Protein AF-A0A484FT69-F1 (afdb_monomer_lite)

Radius of gyration: 32.04 Å; chains: 1; bounding box: 67×56×99 Å

Structure (mmCIF, N/CA/C/O backbone):
data_AF-A0A484FT69-F1
#
_entry.id   AF-A0A484FT69-F1
#
loop_
_atom_site.group_PDB
_atom_site.id
_atom_site.type_symbol
_atom_site.label_atom_id
_atom_site.label_alt_id
_atom_site.label_comp_id
_atom_site.label_asym_id
_atom_site.label_entity_id
_atom_site.label_seq_id
_atom_site.pdbx_PDB_ins_code
_atom_site.Cartn_x
_atom_site.Cartn_y
_atom_site.Cartn_z
_atom_site.occupancy
_atom_site.B_iso_or_equiv
_atom_site.auth_seq_id
_atom_site.auth_comp_id
_atom_site.auth_asym_id
_atom_site.auth_atom_id
_atom_site.pdbx_PDB_model_num
ATOM 1 N N . MET A 1 1 ? -12.372 17.159 -67.081 1.00 39.25 1 MET A N 1
ATOM 2 C CA . MET A 1 1 ? -13.816 17.432 -67.244 1.00 39.25 1 MET A CA 1
ATOM 3 C C . MET A 1 1 ? -14.403 17.313 -65.843 1.00 39.25 1 MET A C 1
ATOM 5 O O . MET A 1 1 ? -14.215 16.260 -65.257 1.00 39.25 1 MET A O 1
ATOM 9 N N . ARG A 1 2 ? -14.769 18.408 -65.153 1.00 40.81 2 ARG A N 1
ATOM 10 C CA . ARG A 1 2 ? -16.011 19.198 -65.351 1.00 40.81 2 ARG A CA 1
ATOM 11 C C . ARG A 1 2 ? -17.226 18.261 -65.363 1.00 40.81 2 ARG A C 1
ATOM 13 O O . ARG A 1 2 ? -17.217 17.347 -66.174 1.00 40.81 2 ARG A O 1
ATOM 20 N N . ASP A 1 3 ? -18.278 18.384 -64.566 1.00 44.19 3 ASP A N 1
ATOM 21 C CA . ASP A 1 3 ? -18.782 19.409 -63.644 1.00 44.19 3 ASP A CA 1
ATOM 22 C C . ASP A 1 3 ? -19.979 18.784 -62.874 1.00 44.19 3 ASP A C 1
ATOM 24 O O . ASP A 1 3 ? -20.370 17.654 -63.170 1.00 44.19 3 ASP A O 1
ATOM 28 N N . HIS A 1 4 ? -20.594 19.589 -61.992 1.00 47.50 4 HIS A N 1
ATOM 29 C CA . HIS A 1 4 ? -21.981 19.548 -61.468 1.00 47.50 4 HIS A CA 1
ATOM 30 C C . HIS A 1 4 ? -22.141 18.994 -60.036 1.00 47.50 4 HIS A C 1
ATOM 32 O O . HIS A 1 4 ? -21.951 17.809 -59.807 1.00 47.50 4 HIS A O 1
ATOM 38 N N . ALA A 1 5 ? -22.358 19.788 -58.974 1.00 42.28 5 ALA A N 1
ATOM 39 C CA . ALA A 1 5 ? -23.245 20.943 -58.702 1.00 42.28 5 ALA A CA 1
ATOM 40 C C . ALA A 1 5 ? -24.718 20.577 -58.421 1.00 42.28 5 ALA A C 1
ATOM 42 O O . ALA A 1 5 ? -25.331 19.850 -59.193 1.00 42.28 5 ALA A O 1
ATOM 43 N N . GLY A 1 6 ? -25.283 21.192 -57.367 1.00 38.12 6 GLY A N 1
ATOM 44 C CA . GLY A 1 6 ? -26.731 21.298 -57.094 1.00 38.12 6 GLY A CA 1
ATOM 45 C C . GLY A 1 6 ? -27.127 20.755 -55.709 1.00 38.12 6 GLY A C 1
ATOM 46 O O . GLY A 1 6 ? -27.139 19.545 -55.553 1.00 38.12 6 GLY A O 1
ATOM 47 N N . LEU A 1 7 ? -27.274 21.530 -54.622 1.00 42.41 7 LEU A N 1
ATOM 48 C CA . LEU A 1 7 ? -28.207 22.638 -54.299 1.00 42.41 7 LEU A CA 1
ATOM 49 C C . LEU A 1 7 ? -29.563 22.157 -53.722 1.00 42.41 7 LEU A C 1
ATOM 51 O O . LEU A 1 7 ? -30.137 21.204 -54.235 1.00 42.41 7 LEU A O 1
ATOM 55 N N . LEU A 1 8 ? -30.065 22.939 -52.744 1.00 47.03 8 LEU A N 1
ATOM 56 C CA . LEU A 1 8 ? -31.439 23.117 -52.202 1.00 47.03 8 LEU A CA 1
ATOM 57 C C . LEU A 1 8 ? -31.572 22.660 -50.730 1.00 47.03 8 LEU A C 1
ATOM 59 O O . LEU A 1 8 ? -31.470 21.478 -50.436 1.00 47.03 8 LEU A O 1
ATOM 63 N N . ALA A 1 9 ? -31.575 23.549 -49.725 1.00 41.91 9 ALA A N 1
ATOM 64 C CA . ALA A 1 9 ? -32.538 24.608 -49.353 1.00 41.91 9 ALA A CA 1
ATOM 65 C C . ALA A 1 9 ? -33.857 24.070 -48.759 1.00 41.91 9 ALA A C 1
ATOM 67 O O . ALA A 1 9 ? -34.575 23.322 -49.413 1.00 41.91 9 ALA A O 1
ATOM 68 N N . GLY A 1 10 ? -34.188 24.511 -47.537 1.00 38.38 10 GLY A N 1
ATOM 69 C CA . GLY A 1 10 ? -35.439 24.176 -46.847 1.00 38.38 10 GLY A CA 1
ATOM 70 C C . GLY A 1 10 ? -35.641 24.926 -45.523 1.00 38.38 10 GLY A C 1
ATOM 71 O O . GLY A 1 10 ? -35.311 24.422 -44.457 1.00 38.38 10 GLY A O 1
ATOM 72 N N . THR A 1 11 ? -36.181 26.140 -45.628 1.00 39.91 11 THR A N 1
ATOM 73 C CA . THR A 1 11 ? -36.873 26.977 -44.619 1.00 39.91 11 THR A CA 1
ATOM 74 C C . THR A 1 11 ? -38.045 26.175 -43.990 1.00 39.91 11 THR A C 1
ATOM 76 O O . THR A 1 11 ? -38.580 25.289 -44.650 1.00 39.91 11 THR A O 1
ATOM 79 N N . THR A 1 12 ? -38.557 26.376 -42.763 1.00 41.12 12 THR A N 1
ATOM 80 C CA . THR A 1 12 ? -39.518 27.430 -42.342 1.00 41.12 12 THR A CA 1
ATOM 81 C C . THR A 1 12 ? -40.032 27.162 -40.901 1.00 41.12 12 THR A C 1
ATOM 83 O O . THR A 1 12 ? -39.843 26.082 -40.352 1.00 41.12 12 THR A O 1
ATOM 86 N N . ALA A 1 13 ? -40.681 28.180 -40.327 1.00 41.72 13 ALA A N 1
ATOM 87 C CA . ALA A 1 13 ? -41.105 28.436 -38.948 1.00 41.72 13 ALA A CA 1
ATOM 88 C C . ALA A 1 13 ? -42.397 27.753 -38.424 1.00 41.72 13 ALA A C 1
ATOM 90 O O . ALA A 1 13 ? -43.241 27.334 -39.208 1.00 41.72 13 ALA A O 1
ATOM 91 N N . ALA A 1 14 ? -42.585 27.803 -37.092 1.00 44.44 14 ALA A N 1
ATOM 92 C CA . ALA A 1 14 ? -43.858 27.919 -36.336 1.00 44.44 14 ALA A CA 1
ATOM 93 C C . ALA A 1 14 ? -43.493 28.304 -34.871 1.00 44.44 14 ALA A C 1
ATOM 95 O O . ALA A 1 14 ? -42.652 27.629 -34.290 1.00 44.44 14 ALA A O 1
ATOM 96 N N . GLN A 1 15 ? -43.811 29.454 -34.249 1.00 42.78 15 GLN A N 1
ATOM 97 C CA . GLN A 1 15 ? -45.067 30.147 -33.869 1.00 42.78 15 GLN A CA 1
ATOM 98 C C . GLN A 1 15 ? -46.021 29.406 -32.904 1.00 42.78 15 GLN A C 1
ATOM 100 O O . GLN A 1 15 ? -46.672 28.457 -33.323 1.00 42.78 15 GLN A O 1
ATOM 105 N N . ALA A 1 16 ? -46.137 29.932 -31.664 1.00 42.41 16 ALA A N 1
ATOM 106 C CA . ALA A 1 16 ? -47.334 30.145 -30.795 1.00 42.41 16 ALA A CA 1
ATOM 107 C C . ALA A 1 16 ? -46.851 30.328 -29.323 1.00 42.41 16 ALA A C 1
ATOM 109 O O . ALA A 1 16 ? -46.126 29.471 -28.833 1.00 42.41 16 ALA A O 1
ATOM 110 N N . LEU A 1 17 ? -46.944 31.484 -28.636 1.00 43.53 17 LEU A N 1
ATOM 111 C CA . LEU A 1 17 ? -48.098 32.181 -28.015 1.00 43.53 17 LEU A CA 1
ATOM 112 C C . LEU A 1 17 ? -48.931 31.309 -27.050 1.00 43.53 17 LEU A C 1
ATOM 114 O O . LEU A 1 17 ? -49.587 30.390 -27.520 1.00 43.53 17 LEU A O 1
ATOM 118 N N . ASP A 1 18 ? -48.959 31.620 -25.742 1.00 43.12 18 ASP A N 1
ATOM 119 C CA . ASP A 1 18 ? -50.117 32.255 -25.070 1.00 43.12 18 ASP A CA 1
ATOM 120 C C . ASP A 1 18 ? -49.881 32.526 -23.555 1.00 43.12 18 ASP A C 1
ATOM 122 O O . ASP A 1 18 ? -48.921 32.075 -22.936 1.00 43.12 18 ASP A O 1
ATOM 126 N N . HIS A 1 19 ? -50.764 33.365 -23.030 1.00 38.81 19 HIS A N 1
ATOM 127 C CA . HIS A 1 19 ? -50.798 34.234 -21.865 1.00 38.81 19 HIS A CA 1
ATOM 128 C C . HIS A 1 19 ? -51.077 33.627 -20.462 1.00 38.81 19 HIS A C 1
ATOM 130 O O . HIS A 1 19 ? -51.893 32.734 -20.290 1.00 38.81 19 HIS A O 1
ATOM 136 N N . ALA A 1 20 ? -50.547 34.348 -19.458 1.00 37.75 20 ALA A N 1
ATOM 137 C CA . ALA A 1 20 ? -51.230 34.911 -18.271 1.00 37.75 20 ALA A CA 1
ATOM 138 C C . ALA A 1 20 ? -51.703 34.065 -17.058 1.00 37.75 20 ALA A C 1
ATOM 140 O O . ALA A 1 20 ? -51.964 32.873 -17.109 1.00 37.75 20 ALA A O 1
ATOM 141 N N . ALA A 1 21 ? -51.904 34.851 -15.982 1.00 44.66 21 ALA A N 1
ATOM 142 C CA . ALA A 1 21 ? -52.497 34.606 -14.658 1.00 44.66 21 ALA A CA 1
ATOM 143 C C . ALA A 1 21 ? -51.492 34.127 -13.587 1.00 44.66 21 ALA A C 1
ATOM 145 O O . ALA A 1 21 ? -50.928 33.052 -13.678 1.00 44.66 21 ALA A O 1
ATOM 146 N N . GLY A 1 22 ? -51.142 34.886 -12.544 1.00 34.22 22 GLY A N 1
ATOM 147 C CA . GLY A 1 22 ? -51.940 35.835 -11.773 1.00 34.22 22 GLY A CA 1
ATOM 148 C C . GLY A 1 22 ? -52.463 35.130 -10.524 1.00 34.22 22 GLY A C 1
ATOM 149 O O . GLY A 1 22 ? -53.303 34.255 -10.651 1.00 34.22 22 GLY A O 1
ATOM 150 N N . MET A 1 23 ? -51.967 35.503 -9.340 1.00 45.09 23 MET A N 1
ATOM 151 C CA . MET A 1 23 ? -52.759 35.755 -8.124 1.00 45.09 23 MET A CA 1
ATOM 152 C C . MET A 1 23 ? -51.835 36.009 -6.929 1.00 45.09 23 MET A C 1
ATOM 154 O O . MET A 1 23 ? -50.924 35.251 -6.609 1.00 45.09 23 MET A O 1
ATOM 158 N N . ARG A 1 24 ? -52.104 37.145 -6.291 1.00 40.31 24 ARG A N 1
ATOM 159 C CA . ARG A 1 24 ? -51.513 37.629 -5.050 1.00 40.31 24 ARG A CA 1
ATOM 160 C C . ARG A 1 24 ? -52.155 36.877 -3.886 1.00 40.31 24 ARG A C 1
ATOM 162 O O . ARG A 1 24 ? -53.375 36.772 -3.842 1.00 40.31 24 ARG A O 1
ATOM 169 N N . GLY A 1 25 ? -51.350 36.457 -2.918 1.00 39.12 25 GLY A N 1
ATOM 170 C CA . GLY A 1 25 ? -51.813 35.992 -1.612 1.00 39.12 25 GLY A CA 1
ATOM 171 C C . GLY A 1 25 ? -51.097 36.752 -0.502 1.00 39.12 25 GLY A C 1
ATOM 172 O O . GLY A 1 25 ? -50.002 36.376 -0.100 1.00 39.12 25 GLY A O 1
ATOM 173 N N . LEU A 1 26 ? -51.703 37.852 -0.047 1.00 39.12 26 LEU A N 1
ATOM 174 C CA . LEU A 1 26 ? -51.424 38.462 1.254 1.00 39.12 26 LEU A CA 1
ATOM 175 C C . LEU A 1 26 ? -51.920 37.532 2.367 1.00 39.12 26 LEU A C 1
ATOM 177 O O . LEU A 1 26 ? -53.026 37.016 2.237 1.00 39.12 26 LEU A O 1
ATOM 181 N N . ALA A 1 27 ? -51.164 37.463 3.470 1.00 39.97 27 ALA A N 1
ATOM 182 C CA . ALA A 1 27 ? -51.576 37.245 4.872 1.00 39.97 27 ALA A CA 1
ATOM 183 C C . ALA A 1 27 ? -50.558 36.322 5.565 1.00 39.97 27 ALA A C 1
ATOM 185 O O . ALA A 1 27 ? -50.068 35.388 4.959 1.00 39.97 27 ALA A O 1
ATOM 186 N N . VAL A 1 28 ? -50.184 36.450 6.831 1.00 48.81 28 VAL A N 1
ATOM 187 C CA . VAL A 1 28 ? -50.470 37.412 7.888 1.00 48.81 28 VAL A CA 1
ATOM 188 C C . VAL A 1 28 ? -49.304 37.267 8.869 1.00 48.81 28 VAL A C 1
ATOM 190 O O . VAL A 1 28 ? -48.799 36.181 9.140 1.00 48.81 28 VAL A O 1
ATOM 193 N N . ARG A 1 29 ? -48.884 38.404 9.404 1.00 41.56 29 ARG A N 1
ATOM 194 C CA . ARG A 1 29 ? -47.912 38.560 10.480 1.00 41.56 29 ARG A CA 1
ATOM 195 C C . ARG A 1 29 ? -48.479 37.961 11.776 1.00 41.56 29 ARG A C 1
ATOM 197 O O . ARG A 1 29 ? -49.472 38.479 12.277 1.00 41.56 29 ARG A O 1
ATOM 204 N N . GLN A 1 30 ? -47.815 36.975 12.377 1.00 48.44 30 GLN A N 1
ATOM 205 C CA . GLN A 1 30 ? -47.960 36.709 13.812 1.00 48.44 30 GLN A CA 1
ATOM 206 C C . GLN A 1 30 ? -46.611 36.856 14.514 1.00 48.44 30 GLN A C 1
ATOM 208 O O . GLN A 1 30 ? -45.669 36.104 14.293 1.00 48.44 30 GLN A O 1
ATOM 213 N N . LYS A 1 31 ? -46.539 37.892 15.354 1.00 46.47 31 LYS A N 1
ATOM 214 C CA . LYS A 1 31 ? -45.548 38.037 16.416 1.00 46.47 31 LYS A CA 1
ATOM 215 C C . LYS A 1 31 ? -45.940 37.091 17.546 1.00 46.47 31 LYS A C 1
ATOM 217 O O . LYS A 1 31 ? -47.060 37.222 18.034 1.00 46.47 31 LYS A O 1
ATOM 222 N N . GLN A 1 32 ? -45.014 36.275 18.036 1.00 44.62 32 GLN A N 1
ATOM 223 C CA . GLN A 1 32 ? -45.038 35.812 19.423 1.00 44.62 32 GLN A CA 1
ATOM 224 C C . GLN A 1 32 ? -43.633 35.909 20.034 1.00 44.62 32 GLN A C 1
ATOM 226 O O . GLN A 1 32 ? -42.618 35.777 19.356 1.00 44.62 32 GLN A O 1
ATOM 231 N N . HIS A 1 33 ? -43.642 36.311 21.299 1.00 39.38 33 HIS A N 1
ATOM 232 C CA . HIS A 1 33 ? -42.573 36.833 22.149 1.00 39.38 33 HIS A CA 1
ATOM 233 C C . HIS A 1 33 ? -41.806 35.676 22.843 1.00 39.38 33 HIS A C 1
ATOM 235 O O . HIS A 1 33 ? -42.332 34.564 22.872 1.00 39.38 33 HIS A O 1
ATOM 241 N N . PRO A 1 34 ? -40.590 35.879 23.394 1.00 47.47 34 PRO A N 1
ATOM 242 C CA . PRO A 1 34 ? -39.749 34.796 23.890 1.00 47.47 34 PRO A CA 1
ATOM 243 C C . PRO A 1 34 ? -40.187 34.349 25.289 1.00 47.47 34 PRO A C 1
ATOM 245 O O . PRO A 1 34 ? -40.387 35.173 26.180 1.00 47.47 34 PRO A O 1
ATOM 248 N N . THR A 1 35 ? -40.284 33.037 25.509 1.00 45.53 35 THR A N 1
ATOM 249 C CA . THR A 1 35 ? -40.528 32.461 26.837 1.00 45.53 35 THR A CA 1
ATOM 250 C C . THR A 1 35 ? -39.385 31.545 27.255 1.00 45.53 35 THR A C 1
ATOM 252 O O . THR A 1 35 ? -39.089 30.538 26.622 1.00 45.53 35 THR A O 1
ATOM 255 N N . SER A 1 36 ? -38.762 31.972 28.350 1.00 36.78 36 SER A N 1
ATOM 256 C CA . SER A 1 36 ? -37.823 31.312 29.252 1.00 36.78 36 SER A CA 1
ATOM 257 C C . SER A 1 36 ? -37.827 29.775 29.300 1.00 36.78 36 SER A C 1
ATOM 259 O O . SER A 1 36 ? -38.862 29.150 29.500 1.00 36.78 36 SER A O 1
ATOM 261 N N . ARG A 1 37 ? -36.597 29.237 29.275 1.00 48.44 37 ARG A N 1
ATOM 262 C CA . ARG A 1 37 ? -36.050 28.078 30.012 1.00 48.44 37 ARG A CA 1
ATOM 263 C C . ARG A 1 37 ? -37.051 27.084 30.614 1.00 48.44 37 ARG A C 1
ATOM 265 O O . ARG A 1 37 ? -37.699 27.399 31.611 1.00 48.44 37 ARG A O 1
ATOM 272 N N . LYS A 1 38 ? -36.932 25.827 30.180 1.00 38.22 38 LYS A N 1
ATOM 273 C CA . LYS A 1 38 ? -36.836 24.675 31.087 1.00 38.22 38 LYS A CA 1
ATOM 274 C C . LYS A 1 38 ? -35.730 23.739 30.595 1.00 38.22 38 LYS A C 1
ATOM 276 O O . LYS A 1 38 ? -35.712 23.374 29.424 1.00 38.22 38 LYS A O 1
ATOM 281 N N . CYS A 1 39 ? -34.785 23.456 31.489 1.00 38.41 39 CYS A N 1
ATOM 282 C CA . CYS A 1 39 ? -33.866 22.330 31.385 1.00 38.41 39 CYS A CA 1
ATOM 283 C C . CYS A 1 39 ? -34.626 21.012 31.590 1.00 38.41 39 CYS A C 1
ATOM 285 O O . CYS A 1 39 ? -35.719 21.020 32.154 1.00 38.41 39 CYS A O 1
ATOM 287 N N . ASP A 1 40 ? -33.942 19.938 31.188 1.00 37.75 40 ASP A N 1
ATOM 288 C CA . ASP A 1 40 ? -34.136 18.507 31.468 1.00 37.75 40 ASP A CA 1
ATOM 289 C C . ASP A 1 40 ? -34.754 17.661 30.342 1.00 37.75 40 ASP A C 1
ATOM 291 O O . ASP A 1 40 ? -35.737 18.078 29.729 1.00 37.75 40 ASP A O 1
ATOM 295 N N . PRO A 1 41 ? -34.282 16.412 30.136 1.00 46.16 41 PRO A N 1
ATOM 296 C CA . PRO A 1 41 ? -32.955 15.840 30.402 1.00 46.16 41 PRO A CA 1
ATOM 297 C C . PRO A 1 41 ? -32.283 15.325 29.113 1.00 46.16 41 PRO A C 1
ATOM 299 O O . PRO A 1 41 ? -32.934 14.994 28.126 1.00 46.16 41 PRO A O 1
ATOM 302 N N . GLN A 1 42 ? -30.950 15.289 29.120 1.00 43.25 42 GLN A N 1
ATOM 303 C CA . GLN A 1 42 ? -30.134 14.900 27.972 1.00 43.25 42 GLN A CA 1
ATOM 304 C C . GLN A 1 42 ? -30.400 13.457 27.531 1.00 43.25 42 GLN A C 1
ATOM 306 O O . GLN A 1 42 ? -30.102 12.515 28.262 1.00 43.25 42 GLN A O 1
ATOM 311 N N . GLU A 1 43 ? -30.860 13.290 26.294 1.00 41.03 43 GLU A N 1
ATOM 312 C CA . GLU A 1 43 ? -30.668 12.043 25.567 1.00 41.03 43 GLU A CA 1
ATOM 313 C C . GLU A 1 43 ? -29.209 12.009 25.090 1.00 41.03 43 GLU A C 1
ATOM 315 O O . GLU A 1 43 ? -28.756 12.870 24.331 1.00 41.03 43 GLU A O 1
ATOM 320 N N . HIS A 1 44 ? -28.438 11.055 25.605 1.00 46.69 44 HIS A N 1
ATOM 321 C CA . HIS A 1 44 ? -27.061 10.796 25.200 1.00 46.69 44 HIS A CA 1
ATOM 322 C C . HIS A 1 44 ? -27.024 10.147 23.812 1.00 46.69 44 HIS A C 1
ATOM 324 O O . HIS A 1 44 ? -26.671 8.982 23.659 1.00 46.69 44 HIS A O 1
ATOM 330 N N . ALA A 1 45 ? -27.340 10.923 22.778 1.00 43.25 45 ALA A N 1
ATOM 331 C CA . ALA A 1 45 ? -26.814 10.653 21.455 1.00 43.25 45 ALA A CA 1
ATOM 332 C C . ALA A 1 45 ? -25.366 11.144 21.461 1.00 43.25 45 ALA A C 1
ATOM 334 O O . ALA A 1 45 ? -25.089 12.340 21.359 1.00 43.25 45 ALA A O 1
ATOM 335 N N . ILE A 1 46 ? -24.437 10.213 21.653 1.00 46.00 46 ILE A N 1
ATOM 336 C CA . ILE A 1 46 ? -23.011 10.439 21.451 1.00 46.00 46 ILE A CA 1
ATOM 337 C C . ILE A 1 46 ? -22.863 10.755 19.960 1.00 46.00 46 ILE A C 1
ATOM 339 O O . ILE A 1 46 ? -22.738 9.864 19.123 1.00 46.00 46 ILE A O 1
ATOM 343 N N . SER A 1 47 ? -22.986 12.035 19.607 1.00 46.09 47 SER A N 1
ATOM 344 C CA . SER A 1 47 ? -22.610 12.549 18.300 1.00 46.09 47 SER A CA 1
ATOM 345 C C . SER A 1 47 ? -21.108 12.356 18.208 1.00 46.09 47 SER A C 1
ATOM 347 O O . SER A 1 47 ? -20.342 13.229 18.615 1.00 46.09 47 SER A O 1
ATOM 349 N N . LEU A 1 48 ? -20.690 11.186 17.721 1.00 44.94 48 LEU A N 1
ATOM 350 C CA . LEU A 1 48 ? -19.322 10.973 17.284 1.00 44.94 48 LEU A CA 1
ATOM 351 C C . LEU A 1 48 ? -18.965 12.167 16.393 1.00 44.94 48 LEU A C 1
ATOM 353 O O . LEU A 1 48 ? -19.764 12.514 15.512 1.00 44.94 48 LEU A O 1
ATOM 357 N N . PRO A 1 49 ? -17.838 12.852 16.642 1.00 43.06 49 PRO A N 1
ATOM 358 C CA . PRO A 1 49 ? -17.423 13.915 15.755 1.00 43.06 49 PRO A CA 1
ATOM 359 C C . PRO A 1 49 ? -17.334 13.294 14.366 1.00 43.06 49 PRO A C 1
ATOM 361 O O . PRO A 1 49 ? -16.649 12.292 14.162 1.00 43.06 49 PRO A O 1
ATOM 364 N N . ARG A 1 50 ? -18.091 13.851 13.418 1.00 45.44 50 ARG A N 1
ATOM 365 C CA . ARG A 1 50 ? -17.882 13.571 12.005 1.00 45.44 50 ARG A CA 1
ATOM 366 C C . ARG A 1 50 ? -16.455 14.031 11.751 1.00 45.44 50 ARG A C 1
ATOM 368 O O . ARG A 1 50 ? -16.207 15.232 11.714 1.00 45.44 50 ARG A O 1
ATOM 375 N N . PHE A 1 51 ? -15.523 13.085 11.737 1.00 43.03 51 PHE A N 1
ATOM 376 C CA . PHE A 1 51 ? -14.117 13.355 11.507 1.00 43.03 51 PHE A CA 1
ATOM 377 C C . PHE A 1 51 ? -14.047 13.917 10.089 1.00 43.03 51 PHE A C 1
ATOM 379 O O . PHE A 1 51 ? -14.183 13.189 9.107 1.00 43.03 51 PHE A O 1
ATOM 386 N N . CYS A 1 52 ? -13.997 15.242 9.968 1.00 45.22 52 CYS A N 1
ATOM 387 C CA . CYS A 1 52 ? -13.665 15.871 8.708 1.00 45.22 52 CYS A CA 1
ATOM 388 C C . CYS A 1 52 ? -12.217 15.468 8.443 1.00 45.22 52 CYS A C 1
ATOM 390 O O . CYS A 1 52 ? -11.319 15.962 9.114 1.00 45.22 52 CYS A O 1
ATOM 392 N N . SER A 1 53 ? -11.992 14.567 7.486 1.00 52.12 53 SER A N 1
ATOM 393 C CA . SER A 1 53 ? -10.668 14.107 7.033 1.00 52.12 53 SER A CA 1
ATOM 394 C C . SER A 1 53 ? -9.768 15.220 6.457 1.00 52.12 53 SER A C 1
ATOM 396 O O . SER A 1 53 ? -8.839 14.931 5.714 1.00 52.12 53 SER A O 1
ATOM 398 N N . GLN A 1 54 ? -10.052 16.495 6.736 1.00 49.25 54 GLN A N 1
ATOM 399 C CA . GLN A 1 54 ? -9.435 17.662 6.105 1.00 49.25 54 GLN A CA 1
ATOM 400 C C . GLN A 1 54 ? -8.131 18.113 6.776 1.00 49.25 54 GLN A C 1
ATOM 402 O O . GLN A 1 54 ? -7.419 18.921 6.192 1.00 49.25 54 GLN A O 1
ATOM 407 N N . ASP A 1 55 ? -7.788 17.574 7.948 1.00 48.44 55 ASP A N 1
ATOM 408 C CA . ASP A 1 55 ? -6.568 17.941 8.685 1.00 48.44 55 ASP A CA 1
ATOM 409 C C . ASP A 1 55 ? -5.401 16.960 8.474 1.00 48.44 55 ASP A C 1
ATOM 411 O O . ASP A 1 55 ? -4.391 17.020 9.176 1.00 48.44 55 ASP A O 1
ATOM 415 N N . SER A 1 56 ? -5.508 16.039 7.510 1.00 53.94 56 SER A N 1
ATOM 416 C CA . SER A 1 56 ? -4.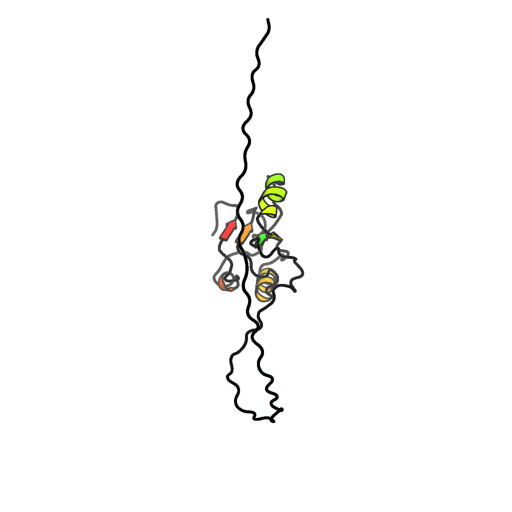342 15.249 7.107 1.00 53.94 56 SER A CA 1
ATOM 417 C C . SER A 1 56 ? -3.384 16.126 6.288 1.00 53.94 56 SER A C 1
ATOM 419 O O . SER A 1 56 ? -3.828 16.792 5.352 1.00 53.94 56 SER A O 1
ATOM 421 N N . PRO A 1 57 ? -2.065 16.117 6.574 1.00 53.97 57 PRO A N 1
ATOM 422 C CA . PRO A 1 57 ? -1.070 16.894 5.820 1.00 53.97 57 PRO A CA 1
ATOM 423 C C . PRO A 1 57 ? -0.949 16.451 4.353 1.00 53.97 57 PRO A C 1
ATOM 425 O O . PRO A 1 57 ? -0.318 17.120 3.536 1.00 53.97 57 PRO A O 1
ATOM 428 N N . PHE A 1 58 ? -1.576 15.331 4.014 1.00 50.66 58 PHE A N 1
ATOM 429 C CA . PHE A 1 58 ? -1.707 14.816 2.670 1.00 50.66 58 PHE A CA 1
ATOM 430 C C . PHE A 1 58 ? -3.048 15.277 2.084 1.00 50.66 58 PHE A C 1
ATOM 432 O O . PHE A 1 58 ? -4.121 14.902 2.560 1.00 50.66 58 PHE A O 1
ATOM 439 N N . HIS A 1 59 ? -2.987 16.110 1.044 1.00 53.84 59 HIS A N 1
ATOM 440 C CA . HIS A 1 59 ? -4.160 16.527 0.277 1.00 53.84 59 HIS A CA 1
ATOM 441 C C . HIS A 1 59 ? -4.641 15.336 -0.565 1.00 53.84 59 HIS A C 1
ATOM 443 O O . HIS A 1 59 ? -4.219 15.140 -1.703 1.00 53.84 59 HIS A O 1
ATOM 449 N N . PHE A 1 60 ? -5.474 14.487 0.031 1.00 61.94 60 PHE A N 1
ATOM 450 C CA . PHE A 1 60 ? -6.045 13.336 -0.650 1.00 61.94 60 PHE A CA 1
ATOM 451 C C . PHE A 1 60 ? -7.238 13.785 -1.487 1.00 61.94 60 PHE A C 1
ATOM 453 O O . PHE A 1 60 ? -8.230 14.295 -0.963 1.00 61.94 60 PHE A O 1
ATOM 460 N N . ASP A 1 61 ? -7.149 13.593 -2.800 1.00 68.94 61 ASP A N 1
ATOM 461 C CA . ASP A 1 61 ? -8.305 13.726 -3.676 1.00 68.94 61 ASP A CA 1
ATOM 462 C C . ASP A 1 61 ? -9.323 12.663 -3.243 1.00 68.94 61 ASP A C 1
ATOM 464 O O . ASP A 1 61 ? -9.096 11.468 -3.429 1.00 68.94 61 ASP A O 1
ATOM 468 N N . ALA A 1 62 ? -10.407 13.081 -2.582 1.00 65.06 62 ALA A N 1
ATOM 469 C CA . ALA A 1 62 ? -11.345 12.175 -1.911 1.00 65.06 62 ALA A CA 1
ATOM 470 C C . ALA A 1 62 ? -12.012 11.158 -2.861 1.00 65.06 62 ALA A C 1
ATOM 472 O O . ALA A 1 62 ? -12.662 10.219 -2.403 1.00 65.06 62 ALA A O 1
ATOM 473 N N . ALA A 1 63 ? -11.867 11.340 -4.178 1.00 81.81 63 ALA A N 1
ATOM 474 C CA . ALA A 1 63 ? -12.344 10.411 -5.192 1.00 81.81 63 ALA A CA 1
ATOM 475 C C . ALA A 1 63 ? -11.374 9.248 -5.467 1.00 81.81 63 ALA A C 1
ATOM 477 O O . ALA A 1 63 ? -11.814 8.201 -5.947 1.00 81.81 63 ALA A O 1
ATOM 478 N N . LYS A 1 64 ? -10.071 9.410 -5.197 1.00 90.19 64 LYS A N 1
ATOM 479 C CA . LYS A 1 64 ? -9.050 8.416 -5.550 1.00 90.19 64 LYS A CA 1
ATOM 480 C C . LYS A 1 64 ? -8.741 7.503 -4.362 1.00 90.19 64 LYS A C 1
ATOM 482 O O . LYS A 1 64 ? -8.381 7.999 -3.295 1.00 90.19 64 LYS A O 1
ATOM 487 N N . PRO A 1 65 ? -8.817 6.173 -4.530 1.00 92.06 65 PRO A N 1
ATOM 488 C CA . PRO A 1 65 ? -8.399 5.253 -3.484 1.00 92.06 65 PRO A CA 1
ATOM 489 C C . PRO A 1 65 ? -6.905 5.408 -3.184 1.00 92.06 65 PRO A C 1
ATOM 491 O O . PRO A 1 65 ? -6.084 5.602 -4.086 1.00 92.06 65 PRO A O 1
ATOM 494 N N . ILE A 1 66 ? -6.569 5.311 -1.899 1.00 93.06 66 ILE A N 1
ATOM 495 C CA . ILE A 1 66 ? -5.196 5.424 -1.408 1.00 93.06 66 ILE A CA 1
ATOM 496 C C . ILE A 1 66 ? -4.536 4.044 -1.434 1.00 93.06 66 ILE A C 1
ATOM 498 O O . ILE A 1 66 ? -5.137 3.043 -1.022 1.00 93.06 66 ILE A O 1
ATOM 502 N N . VAL A 1 67 ? -3.299 4.003 -1.923 1.00 94.19 67 VAL A N 1
ATOM 503 C CA . VAL A 1 67 ?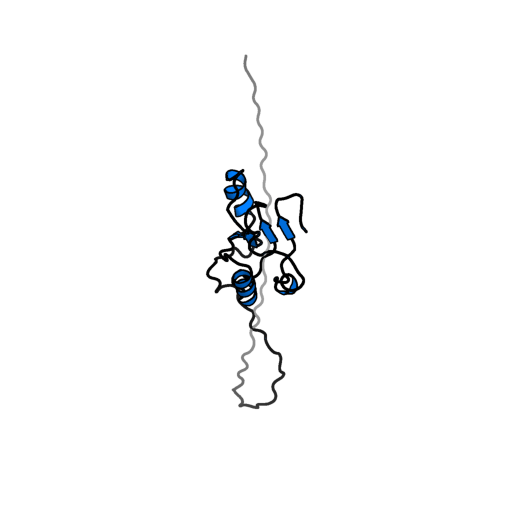 -2.451 2.814 -1.984 1.00 94.19 67 VAL A CA 1
ATOM 504 C C . VAL A 1 67 ? -1.190 3.070 -1.167 1.00 94.19 67 VAL A C 1
ATOM 506 O O . VAL A 1 67 ? -0.439 3.999 -1.458 1.00 94.19 67 VAL A O 1
ATOM 509 N N . LEU A 1 68 ? -0.950 2.233 -0.161 1.00 93.75 68 LEU A N 1
ATOM 510 C CA . LEU A 1 68 ? 0.274 2.264 0.632 1.00 93.75 68 LEU A CA 1
ATOM 511 C C . LEU A 1 68 ? 1.382 1.506 -0.107 1.00 93.75 68 LEU A C 1
ATOM 513 O O . LEU A 1 68 ? 1.242 0.316 -0.385 1.00 93.75 68 LEU A O 1
ATOM 517 N N . HIS A 1 69 ? 2.476 2.186 -0.416 1.00 93.12 69 HIS A N 1
ATOM 518 C CA . HIS A 1 69 ? 3.641 1.636 -1.093 1.00 93.12 69 HIS A CA 1
ATOM 519 C C . HIS A 1 69 ? 4.689 1.179 -0.072 1.00 93.12 69 HIS A C 1
ATOM 521 O O . HIS A 1 69 ? 5.161 1.978 0.737 1.00 93.12 69 HIS A O 1
ATOM 527 N N . LEU A 1 70 ? 5.065 -0.099 -0.112 1.00 90.50 70 LEU A N 1
ATOM 528 C CA . LEU A 1 70 ? 6.026 -0.701 0.812 1.00 90.50 70 LEU A CA 1
ATOM 529 C C . LEU A 1 70 ? 7.359 -1.000 0.136 1.00 90.50 70 LEU A C 1
ATOM 531 O O . LEU A 1 70 ? 7.407 -1.708 -0.870 1.00 90.50 70 LEU A O 1
ATOM 535 N N . GLY A 1 71 ? 8.437 -0.559 0.780 1.00 88.50 71 GLY A N 1
ATOM 536 C CA . GLY A 1 71 ? 9.799 -0.774 0.310 1.00 88.50 71 GLY A CA 1
ATOM 537 C C . GLY A 1 71 ? 10.241 0.270 -0.708 1.00 88.50 71 GLY A C 1
ATOM 538 O O . GLY A 1 71 ? 9.715 1.380 -0.758 1.00 88.50 71 GLY A O 1
ATOM 539 N N . GLU A 1 72 ? 11.243 -0.103 -1.498 1.00 87.62 72 GLU A N 1
ATOM 540 C CA . GLU A 1 72 ? 11.854 0.772 -2.500 1.00 87.62 72 GLU A CA 1
ATOM 541 C C . GLU A 1 72 ? 10.948 0.995 -3.711 1.00 87.62 72 GLU A C 1
ATOM 543 O O . GLU A 1 72 ? 10.145 0.127 -4.064 1.00 87.62 72 GLU A O 1
ATOM 548 N N . ASP A 1 73 ? 11.138 2.135 -4.379 1.00 87.06 73 ASP A N 1
ATOM 549 C CA . ASP A 1 73 ? 10.419 2.502 -5.597 1.00 87.06 73 ASP A CA 1
ATOM 550 C C . ASP A 1 73 ? 10.510 1.427 -6.693 1.00 87.06 73 ASP A C 1
ATOM 552 O O . ASP A 1 73 ? 11.448 0.623 -6.792 1.00 87.06 73 ASP A O 1
ATOM 556 N N . ILE A 1 74 ? 9.513 1.428 -7.576 1.00 89.06 74 ILE A N 1
ATOM 557 C CA . ILE A 1 74 ? 9.487 0.562 -8.755 1.00 89.06 74 ILE A CA 1
ATOM 558 C C . ILE A 1 74 ? 10.775 0.700 -9.583 1.00 89.06 74 ILE A C 1
ATOM 560 O O . ILE A 1 74 ? 11.269 1.793 -9.823 1.00 89.06 74 ILE A O 1
ATOM 564 N N . LYS A 1 75 ? 11.321 -0.424 -10.058 1.00 85.62 75 LYS A N 1
ATOM 565 C CA . LYS A 1 75 ? 12.564 -0.443 -10.859 1.00 85.62 75 LYS A CA 1
ATOM 566 C C . LYS A 1 75 ? 12.322 -0.332 -12.368 1.00 85.62 75 LYS A C 1
ATOM 568 O O . LYS A 1 75 ? 13.249 -0.082 -13.133 1.00 85.62 75 LYS A O 1
ATOM 573 N N . TYR A 1 76 ? 11.098 -0.618 -12.802 1.00 86.88 76 TYR A N 1
ATOM 574 C CA . TYR A 1 76 ? 10.726 -0.734 -14.208 1.00 86.88 76 TYR A CA 1
ATOM 575 C C . TYR A 1 76 ? 9.358 -0.097 -14.444 1.00 86.88 76 TYR A C 1
ATOM 577 O O . TYR A 1 76 ? 8.545 -0.008 -13.527 1.00 86.88 76 TYR A O 1
ATOM 585 N N . ASN A 1 77 ? 9.090 0.280 -15.696 1.00 87.94 77 ASN A N 1
ATOM 586 C CA . ASN A 1 77 ? 7.824 0.868 -16.147 1.00 87.94 77 ASN A CA 1
ATOM 587 C C . ASN A 1 77 ? 7.442 2.166 -15.409 1.00 87.94 77 ASN A C 1
ATOM 589 O O . ASN A 1 77 ? 6.268 2.384 -15.103 1.00 87.94 77 ASN A O 1
ATOM 593 N N . HIS A 1 78 ? 8.428 3.035 -15.171 1.00 91.00 78 HIS A N 1
ATOM 594 C CA . HIS A 1 78 ? 8.235 4.346 -14.543 1.00 91.00 78 HIS A CA 1
ATOM 595 C C . HIS A 1 78 ? 7.142 5.165 -15.228 1.00 91.00 78 HIS A C 1
ATOM 597 O O . HIS A 1 78 ? 6.235 5.632 -14.551 1.00 91.00 78 HIS A O 1
ATOM 603 N N . ASP A 1 79 ? 7.130 5.195 -16.564 1.00 92.75 79 ASP A N 1
ATOM 604 C CA . ASP A 1 79 ? 6.107 5.906 -17.335 1.00 92.75 79 ASP A CA 1
ATOM 605 C C . ASP A 1 79 ? 4.687 5.464 -16.965 1.00 92.75 79 ASP A C 1
ATOM 607 O O . ASP A 1 79 ? 3.808 6.298 -16.774 1.00 92.75 79 ASP A O 1
ATOM 611 N N . TYR A 1 80 ? 4.442 4.157 -16.822 1.00 91.06 80 TYR A N 1
ATOM 612 C CA . TYR A 1 80 ? 3.120 3.643 -16.449 1.00 91.06 80 TYR A CA 1
ATOM 613 C C . TYR A 1 80 ? 2.751 4.032 -15.015 1.00 91.06 80 TYR A C 1
ATOM 615 O O . TYR A 1 80 ? 1.608 4.403 -14.747 1.00 91.06 80 TYR A O 1
ATOM 623 N N . HIS A 1 81 ? 3.709 3.934 -14.095 1.00 89.00 81 HIS A N 1
ATOM 624 C CA . HIS A 1 81 ? 3.489 4.270 -12.695 1.00 89.00 81 HIS A CA 1
ATOM 625 C C . HIS A 1 81 ? 3.201 5.766 -12.516 1.00 89.00 81 HIS A C 1
ATOM 627 O O . HIS A 1 81 ? 2.221 6.131 -11.878 1.00 89.00 81 HIS A O 1
ATOM 633 N N . GLU A 1 82 ? 4.001 6.628 -13.135 1.00 89.38 82 GLU A N 1
ATOM 634 C CA . GLU A 1 82 ? 3.905 8.082 -12.992 1.00 89.38 82 GLU A CA 1
ATOM 635 C C . GLU A 1 82 ? 2.757 8.711 -13.782 1.00 89.38 82 GLU A C 1
ATOM 637 O O . GLU A 1 82 ? 2.311 9.799 -13.419 1.00 89.38 82 GLU A O 1
ATOM 642 N N . SER A 1 83 ? 2.276 8.057 -14.845 1.00 90.19 83 SER A N 1
ATOM 643 C CA . SER A 1 83 ? 1.136 8.547 -15.627 1.00 90.19 83 SER A CA 1
ATOM 644 C C . SER A 1 83 ? -0.167 7.854 -15.241 1.00 90.19 83 SER A C 1
ATOM 646 O O . SER A 1 83 ? -1.062 8.479 -14.692 1.00 90.19 83 SER A O 1
ATOM 648 N N . ILE A 1 84 ? -0.289 6.553 -15.502 1.00 91.44 84 ILE A N 1
ATOM 649 C CA . ILE A 1 84 ? -1.566 5.834 -15.419 1.00 91.44 84 ILE A CA 1
ATOM 650 C C . ILE A 1 84 ? -1.899 5.453 -13.974 1.00 91.44 84 ILE A C 1
ATOM 652 O O . ILE A 1 84 ? -3.067 5.490 -13.576 1.00 91.44 84 ILE A O 1
ATOM 656 N N . PHE A 1 85 ? -0.902 5.042 -13.189 1.00 90.69 85 PHE A N 1
ATOM 657 C CA . PHE A 1 85 ? -1.142 4.545 -11.835 1.00 90.69 85 PHE A CA 1
ATOM 658 C C . PHE A 1 85 ? -1.435 5.685 -10.851 1.00 90.69 85 PHE A C 1
ATOM 660 O O . PHE A 1 85 ? -2.482 5.667 -10.207 1.00 90.69 85 PHE A O 1
ATOM 667 N N . THR A 1 86 ? -0.587 6.713 -10.795 1.00 90.62 86 THR A N 1
ATOM 668 C CA . THR A 1 86 ? -0.779 7.914 -9.952 1.00 90.62 86 THR A CA 1
ATOM 669 C C . THR A 1 86 ? -1.967 8.785 -10.386 1.00 90.62 86 THR A C 1
ATOM 671 O O . THR A 1 86 ? -2.546 9.508 -9.574 1.00 90.62 86 THR A O 1
ATOM 674 N N . GLU A 1 87 ? -2.399 8.714 -11.652 1.00 92.44 87 GLU A N 1
ATOM 675 C CA . GLU A 1 87 ? -3.643 9.361 -12.082 1.00 92.44 87 GLU A CA 1
ATOM 676 C C . GLU A 1 87 ? -4.862 8.725 -11.401 1.00 92.44 87 GLU A C 1
ATOM 678 O O . GLU A 1 87 ? -5.787 9.439 -11.009 1.00 92.44 87 GLU A O 1
ATOM 683 N N . ARG A 1 88 ? -4.863 7.400 -11.223 1.00 91.56 88 ARG A N 1
ATOM 684 C CA . ARG A 1 88 ? -6.007 6.640 -10.691 1.00 91.56 88 ARG A CA 1
ATOM 685 C C . ARG A 1 88 ? -5.975 6.459 -9.178 1.00 91.56 88 ARG A C 1
ATOM 687 O O . ARG A 1 88 ? -7.034 6.333 -8.568 1.00 91.56 88 ARG A O 1
ATOM 694 N N . PHE A 1 89 ? -4.783 6.433 -8.593 1.00 93.06 89 PHE A N 1
ATOM 695 C CA . PHE A 1 89 ? -4.557 6.117 -7.189 1.00 93.06 89 PHE A CA 1
ATOM 696 C C . PHE A 1 89 ? -3.689 7.175 -6.527 1.00 93.06 89 PHE A C 1
ATOM 698 O O . PHE A 1 89 ? -2.746 7.683 -7.129 1.00 93.06 89 PHE A O 1
ATOM 705 N N . THR A 1 90 ? -3.958 7.445 -5.253 1.00 93.00 90 THR A N 1
ATOM 706 C CA . THR A 1 90 ? -3.038 8.241 -4.441 1.00 93.00 90 THR A CA 1
ATOM 707 C C . THR A 1 90 ? -2.043 7.304 -3.773 1.00 93.00 90 THR A C 1
ATOM 709 O O . THR A 1 90 ? -2.422 6.512 -2.913 1.00 93.00 90 THR A O 1
ATOM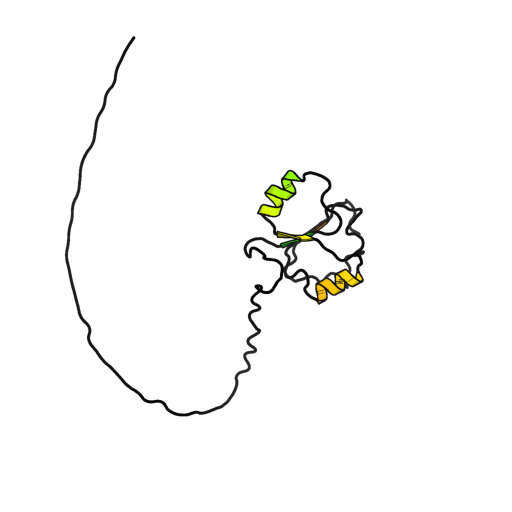 712 N N . VAL A 1 91 ? -0.779 7.367 -4.186 1.00 91.50 91 VAL A N 1
ATOM 713 C CA . VAL A 1 91 ? 0.281 6.499 -3.661 1.00 91.50 91 VAL A CA 1
ATOM 714 C C . VAL A 1 91 ? 0.963 7.183 -2.481 1.00 91.50 91 VAL A C 1
ATOM 716 O O . VAL A 1 91 ? 1.440 8.308 -2.610 1.00 91.50 91 VAL A O 1
ATOM 719 N N . VAL A 1 92 ? 1.009 6.506 -1.335 1.00 91.81 92 VAL A N 1
ATOM 720 C CA . VAL A 1 92 ? 1.680 6.979 -0.117 1.00 91.81 92 VAL A CA 1
ATOM 721 C C . VAL A 1 92 ? 2.808 6.016 0.208 1.00 91.81 92 VAL A C 1
ATOM 723 O O . VAL A 1 92 ? 2.558 4.828 0.387 1.00 91.81 92 VAL A O 1
ATOM 726 N N . ALA A 1 93 ? 4.044 6.502 0.276 1.00 90.25 93 ALA A N 1
ATOM 727 C CA . ALA A 1 93 ? 5.187 5.672 0.636 1.00 90.25 93 ALA A CA 1
ATOM 728 C C . ALA A 1 93 ? 5.229 5.405 2.147 1.00 90.25 93 ALA A C 1
ATOM 730 O O . ALA A 1 93 ? 4.996 6.302 2.959 1.00 90.25 93 ALA A O 1
ATOM 731 N N . ASN A 1 94 ? 5.545 4.166 2.520 1.00 89.44 94 ASN A N 1
ATOM 732 C CA . ASN A 1 94 ? 5.935 3.838 3.882 1.00 89.44 94 ASN A CA 1
ATOM 733 C C . ASN A 1 94 ? 7.319 4.421 4.185 1.00 89.44 94 ASN A C 1
ATOM 735 O O . ASN A 1 94 ? 8.255 4.253 3.408 1.00 89.44 94 ASN A O 1
ATOM 739 N N . GLU A 1 95 ? 7.442 5.047 5.348 1.00 86.62 95 GLU A N 1
ATOM 740 C CA . GLU A 1 95 ? 8.689 5.651 5.827 1.00 86.62 95 GLU A CA 1
ATOM 741 C C . GLU A 1 95 ? 9.317 4.833 6.961 1.00 86.62 95 GLU A C 1
ATOM 743 O O . GLU A 1 95 ? 10.448 5.100 7.363 1.00 86.62 95 GLU A O 1
ATOM 748 N N . GLU A 1 96 ? 8.587 3.851 7.499 1.00 88.25 96 GLU A N 1
ATOM 749 C CA . GLU A 1 96 ? 9.015 3.132 8.691 1.00 88.25 96 GLU A CA 1
ATOM 750 C C . GLU A 1 96 ? 10.057 2.059 8.338 1.00 88.25 96 GLU A C 1
ATOM 752 O O . GLU A 1 96 ? 9.790 1.214 7.475 1.00 88.25 96 GLU A O 1
ATOM 757 N N . PRO A 1 97 ? 11.226 2.061 9.006 1.00 83.31 97 PRO A N 1
ATOM 758 C CA . PRO A 1 97 ? 12.327 1.154 8.687 1.00 83.31 97 PRO A CA 1
ATOM 759 C C . PRO A 1 97 ? 12.190 -0.231 9.336 1.00 83.31 97 PRO A C 1
ATOM 761 O O . PRO A 1 97 ? 12.901 -1.157 8.952 1.00 83.31 97 PRO A O 1
ATOM 764 N N . ASP A 1 98 ? 11.319 -0.378 10.337 1.00 87.31 98 ASP A N 1
ATOM 765 C CA . ASP A 1 98 ? 11.189 -1.586 11.150 1.00 87.31 98 ASP A CA 1
ATOM 766 C C . ASP A 1 98 ? 9.728 -1.894 11.523 1.00 87.31 98 ASP A C 1
ATOM 768 O O . ASP A 1 98 ? 8.858 -1.018 11.516 1.00 87.31 98 ASP A O 1
ATOM 772 N N . ARG A 1 99 ? 9.457 -3.159 11.879 1.00 88.38 99 ARG A N 1
ATOM 773 C CA . ARG A 1 99 ? 8.111 -3.647 12.233 1.00 88.38 99 ARG A CA 1
ATOM 774 C C . ARG A 1 99 ? 7.476 -2.882 13.398 1.00 88.38 99 ARG A C 1
ATOM 776 O O . ARG A 1 99 ? 6.269 -2.658 13.375 1.00 88.38 99 ARG A O 1
ATOM 783 N N . ALA A 1 100 ? 8.247 -2.497 14.416 1.00 89.31 100 ALA A N 1
ATOM 784 C CA . ALA A 1 100 ? 7.694 -1.827 15.592 1.00 89.31 100 ALA A CA 1
ATOM 785 C C . ALA A 1 100 ? 7.234 -0.406 15.246 1.00 89.31 100 ALA A C 1
ATOM 787 O O . ALA A 1 100 ? 6.128 -0.008 15.617 1.00 89.31 100 ALA A O 1
ATOM 788 N N . SER A 1 101 ? 8.042 0.317 14.473 1.00 89.75 101 SER A N 1
ATOM 789 C CA . SER A 1 101 ? 7.698 1.631 13.932 1.00 89.75 101 SER A CA 1
ATOM 790 C C . SER A 1 101 ? 6.491 1.545 12.988 1.00 89.75 101 SER A C 1
ATOM 792 O O . SER A 1 101 ? 5.563 2.346 13.097 1.00 89.75 101 SER A O 1
ATOM 794 N N . PHE A 1 102 ? 6.412 0.500 12.156 1.00 88.50 102 PHE A N 1
ATOM 795 C CA . PHE A 1 102 ? 5.263 0.252 11.277 1.00 88.50 102 PHE A CA 1
ATOM 796 C C . PHE A 1 102 ? 3.956 0.009 12.051 1.00 88.50 102 PHE A C 1
ATOM 798 O O . PHE A 1 102 ? 2.920 0.611 11.762 1.00 88.50 102 PHE A O 1
ATOM 805 N N . ILE A 1 103 ? 4.009 -0.811 13.101 1.00 89.50 103 ILE A N 1
ATOM 806 C CA . ILE A 1 103 ? 2.878 -1.040 14.011 1.00 89.50 103 ILE A CA 1
ATOM 807 C C . ILE A 1 103 ? 2.475 0.258 14.720 1.00 89.50 103 ILE A C 1
ATOM 809 O O . ILE A 1 103 ? 1.284 0.556 14.847 1.00 89.50 103 ILE A O 1
ATOM 813 N N . ALA A 1 104 ? 3.442 1.060 15.170 1.00 91.00 104 ALA A N 1
ATOM 814 C CA . ALA A 1 104 ? 3.172 2.354 15.790 1.00 91.00 104 ALA A CA 1
ATOM 815 C C . ALA A 1 104 ? 2.512 3.339 14.806 1.00 91.00 104 ALA A C 1
ATOM 817 O O . ALA A 1 104 ? 1.604 4.081 15.192 1.00 91.00 104 ALA A O 1
ATOM 818 N N . ALA A 1 105 ? 2.902 3.315 13.530 1.00 89.50 105 ALA A N 1
ATOM 819 C CA . ALA A 1 105 ? 2.297 4.129 12.480 1.00 89.50 105 ALA A CA 1
ATOM 820 C C . ALA A 1 105 ? 0.821 3.768 12.234 1.00 89.50 105 ALA A C 1
ATOM 822 O O . ALA A 1 105 ? -0.010 4.667 12.093 1.00 89.50 105 ALA A O 1
ATOM 823 N N . PHE A 1 106 ? 0.452 2.483 12.264 1.00 87.69 106 PHE A N 1
ATOM 824 C CA . PHE A 1 106 ? -0.959 2.081 12.183 1.00 87.69 106 PHE A CA 1
ATOM 825 C C . PHE A 1 106 ? -1.754 2.436 13.440 1.00 87.69 106 PHE A C 1
ATOM 827 O O . PHE A 1 106 ? -2.856 2.966 13.326 1.00 87.69 106 PHE A O 1
ATOM 834 N N . ASN A 1 107 ? -1.177 2.255 14.631 1.00 87.50 107 ASN A N 1
ATOM 835 C CA . ASN A 1 107 ? -1.832 2.656 15.881 1.00 87.50 107 ASN A CA 1
ATOM 836 C C . ASN A 1 107 ? -2.054 4.176 15.978 1.00 87.50 107 ASN A C 1
ATOM 838 O O . ASN A 1 107 ? -3.036 4.623 16.566 1.00 87.50 107 ASN A O 1
ATOM 842 N N . SER A 1 108 ? -1.157 4.974 15.396 1.00 88.06 108 SER A N 1
ATOM 843 C CA . SER A 1 108 ? -1.289 6.435 15.319 1.00 88.06 108 SER A CA 1
ATOM 844 C C . SER A 1 108 ? -2.114 6.916 14.121 1.00 88.06 108 SER A C 1
ATOM 846 O O . SER A 1 108 ? -2.296 8.121 13.962 1.00 88.06 108 SER A O 1
ATOM 848 N N . ILE A 1 109 ? -2.632 5.995 13.293 1.00 84.94 109 ILE A N 1
ATOM 849 C CA . ILE A 1 109 ? -3.413 6.290 12.082 1.00 84.94 109 ILE A CA 1
ATOM 850 C C . ILE A 1 109 ? -2.621 7.224 11.137 1.00 84.94 109 ILE A C 1
ATOM 852 O O . ILE A 1 109 ? -3.180 8.057 10.428 1.00 84.94 109 ILE A O 1
ATOM 856 N N . LYS A 1 110 ? -1.286 7.083 11.099 1.00 87.94 110 LYS A N 1
ATOM 857 C CA . LYS A 1 110 ? -0.376 7.956 10.330 1.00 87.94 110 LYS A CA 1
ATOM 858 C C . LYS A 1 110 ? -0.733 8.003 8.842 1.00 87.94 110 LYS A C 1
ATOM 860 O O . LYS A 1 110 ? -0.697 9.066 8.229 1.00 87.94 110 LYS A O 1
ATOM 865 N N . TYR A 1 111 ? -1.080 6.849 8.275 1.00 86.00 111 TYR A N 1
ATOM 866 C CA . TYR A 1 111 ? -1.391 6.691 6.851 1.00 86.00 111 TYR A CA 1
ATOM 867 C C . TYR A 1 111 ? -2.873 6.900 6.510 1.00 86.00 111 TYR A C 1
ATOM 869 O O . TYR A 1 111 ? -3.231 6.885 5.334 1.00 86.00 111 TYR A O 1
ATOM 877 N N . GLY A 1 112 ? -3.731 7.110 7.513 1.00 87.25 112 GLY A N 1
ATOM 878 C CA . GLY A 1 112 ? -5.173 7.234 7.318 1.00 87.25 112 GLY A CA 1
ATOM 879 C C . GLY A 1 112 ? -5.836 5.961 6.780 1.00 87.25 112 GLY A C 1
ATOM 880 O O . GLY A 1 112 ? -5.331 4.848 6.937 1.00 87.25 112 GLY A O 1
ATOM 881 N N . ASP A 1 113 ? -6.995 6.142 6.149 1.00 89.62 113 ASP A N 1
ATOM 882 C CA . ASP A 1 113 ? -7.737 5.067 5.494 1.00 89.62 113 ASP A CA 1
ATOM 883 C C . ASP A 1 113 ? -7.185 4.793 4.093 1.00 89.62 113 ASP A C 1
ATOM 885 O O . ASP A 1 113 ? -7.293 5.632 3.199 1.00 89.62 113 ASP A O 1
ATOM 889 N N . PHE A 1 114 ? -6.655 3.591 3.867 1.00 92.19 114 PHE A N 1
ATOM 890 C CA . PHE A 1 114 ? -6.167 3.162 2.557 1.00 92.19 114 PHE A CA 1
ATOM 891 C C . PHE A 1 114 ? -6.825 1.862 2.101 1.00 92.19 114 PHE A C 1
ATOM 893 O O . PHE A 1 114 ? -7.235 1.013 2.888 1.00 92.19 114 PHE A O 1
ATOM 900 N N . SER A 1 115 ? -6.953 1.710 0.785 1.00 93.69 115 SER A N 1
ATOM 901 C CA . SER A 1 115 ? -7.688 0.595 0.178 1.00 93.69 115 SER A CA 1
ATOM 902 C C . SER A 1 115 ? -6.790 -0.586 -0.178 1.00 93.69 115 SER A C 1
ATOM 904 O O . SER A 1 115 ? -7.258 -1.728 -0.223 1.00 93.69 115 SER A O 1
ATOM 906 N N . ALA A 1 116 ? -5.509 -0.333 -0.448 1.00 93.69 116 ALA A N 1
ATOM 907 C CA . ALA A 1 116 ? -4.581 -1.374 -0.859 1.00 93.69 116 ALA A CA 1
ATOM 908 C C . ALA A 1 116 ? -3.153 -1.126 -0.374 1.00 93.69 116 ALA A C 1
ATOM 910 O O . ALA A 1 116 ? -2.748 0.011 -0.144 1.00 93.69 116 ALA A O 1
ATOM 911 N N . ILE A 1 117 ? -2.397 -2.215 -0.282 1.00 92.38 117 ILE A N 1
ATOM 912 C CA . ILE A 1 117 ? -0.958 -2.224 -0.044 1.00 92.38 117 ILE A CA 1
ATOM 913 C C . ILE A 1 117 ? -0.277 -2.757 -1.298 1.00 92.38 117 ILE A C 1
ATOM 915 O O . ILE A 1 117 ? -0.672 -3.793 -1.837 1.00 92.38 117 ILE A O 1
ATOM 919 N N . PHE A 1 118 ? 0.748 -2.053 -1.757 1.00 92.19 118 PHE A N 1
ATOM 920 C CA . PHE A 1 118 ? 1.528 -2.381 -2.935 1.00 92.19 118 PHE A CA 1
ATOM 921 C C . PHE A 1 118 ? 3.002 -2.504 -2.560 1.00 92.19 118 PHE A C 1
ATOM 923 O O . PHE A 1 118 ? 3.615 -1.557 -2.079 1.00 92.19 118 PHE A O 1
ATOM 930 N N . ARG A 1 119 ? 3.572 -3.683 -2.791 1.00 91.44 119 ARG A N 1
ATOM 931 C CA . ARG A 1 119 ? 4.982 -3.989 -2.559 1.00 91.44 119 ARG A CA 1
ATOM 932 C C . ARG A 1 119 ? 5.613 -4.438 -3.883 1.00 91.44 119 ARG A C 1
ATOM 934 O O . ARG A 1 119 ? 5.439 -5.599 -4.269 1.00 91.44 119 ARG A O 1
ATOM 941 N N . PRO A 1 120 ? 6.318 -3.549 -4.604 1.00 87.38 120 PRO A N 1
ATOM 942 C CA . PRO A 1 120 ? 6.806 -3.826 -5.957 1.00 87.38 120 PRO A CA 1
ATOM 943 C C . PRO A 1 120 ? 7.979 -4.810 -6.021 1.00 87.38 120 PRO A C 1
ATOM 945 O O . PRO A 1 120 ? 8.206 -5.398 -7.078 1.00 87.38 120 PRO A O 1
ATOM 948 N N . HIS A 1 121 ? 8.713 -5.013 -4.921 1.00 82.50 121 HIS A N 1
ATOM 949 C CA . HIS A 1 121 ? 9.904 -5.865 -4.885 1.00 82.50 121 HIS A CA 1
ATOM 950 C C . HIS A 1 121 ? 9.871 -6.836 -3.709 1.00 82.50 121 HIS A C 1
ATOM 952 O O . HIS A 1 121 ? 9.541 -6.467 -2.590 1.00 82.50 121 HIS A O 1
ATOM 958 N N . PHE A 1 122 ? 10.289 -8.083 -3.940 1.00 79.81 122 PHE A N 1
ATOM 959 C CA . PHE A 1 122 ? 10.403 -9.081 -2.869 1.00 79.81 122 PHE A CA 1
ATOM 960 C C . PHE A 1 122 ? 11.604 -8.828 -1.934 1.00 79.81 122 PHE A C 1
ATOM 962 O O . PHE A 1 122 ? 11.640 -9.347 -0.821 1.00 79.81 122 PHE A O 1
ATOM 969 N N . GLN A 1 123 ? 12.603 -8.059 -2.376 1.00 78.06 123 GLN A N 1
ATOM 970 C CA . GLN A 1 123 ? 13.838 -7.821 -1.617 1.00 78.06 123 GLN A CA 1
ATOM 971 C C . GLN A 1 123 ? 13.751 -6.636 -0.645 1.00 78.06 123 GLN A C 1
ATOM 973 O O . GLN A 1 123 ? 14.552 -6.579 0.279 1.00 78.06 123 GLN A O 1
ATOM 978 N N . SER A 1 124 ? 12.787 -5.732 -0.831 1.00 79.25 124 SER A N 1
ATOM 979 C CA . SER A 1 124 ? 12.534 -4.573 0.035 1.00 79.25 124 SER A CA 1
ATOM 980 C C . SER A 1 124 ? 11.087 -4.586 0.528 1.00 79.25 124 SER A C 1
ATOM 982 O O . SER A 1 124 ? 10.271 -5.371 0.038 1.00 79.25 124 SER A O 1
ATOM 984 N N . GLY A 1 125 ? 10.753 -3.810 1.557 1.00 75.38 125 GLY A N 1
ATOM 985 C CA . GLY A 1 125 ? 9.414 -3.828 2.168 1.00 75.38 125 GLY A CA 1
ATOM 986 C C . GLY A 1 125 ? 9.118 -5.111 2.958 1.00 75.38 125 GLY A C 1
ATOM 987 O O . GLY A 1 125 ? 7.968 -5.368 3.309 1.00 75.38 125 GLY A O 1
ATOM 988 N N . GLY A 1 126 ? 10.135 -5.953 3.176 1.00 75.25 126 GLY A N 1
ATOM 989 C CA . GLY A 1 126 ? 10.074 -7.170 3.993 1.00 75.25 126 GLY A CA 1
ATOM 990 C C . GLY A 1 126 ? 10.547 -6.947 5.432 1.00 75.25 126 GLY A C 1
ATOM 991 O O . GLY A 1 126 ? 10.508 -7.868 6.241 1.00 75.25 126 GLY A O 1
ATOM 992 N N . GLU A 1 127 ? 10.977 -5.730 5.760 1.00 78.25 127 GLU A N 1
ATOM 993 C CA . GLU A 1 127 ? 11.464 -5.311 7.079 1.00 78.25 127 GLU A CA 1
ATOM 994 C C . GLU A 1 127 ? 10.348 -5.360 8.138 1.00 78.25 127 GLU A C 1
ATOM 996 O O . GLU A 1 127 ? 10.602 -5.496 9.334 1.00 78.25 127 GLU A O 1
ATOM 1001 N N . ILE A 1 128 ? 9.097 -5.323 7.673 1.00 81.06 128 ILE A N 1
ATOM 1002 C CA . ILE A 1 128 ? 7.875 -5.495 8.463 1.00 81.06 128 ILE A CA 1
ATOM 1003 C C . ILE A 1 128 ? 7.725 -6.953 8.931 1.00 81.06 128 ILE A C 1
ATOM 1005 O O . ILE A 1 128 ? 7.057 -7.230 9.924 1.00 81.06 128 ILE A O 1
ATOM 1009 N N . GLY A 1 129 ? 8.388 -7.897 8.260 1.00 82.62 129 GLY A N 1
ATOM 1010 C CA . GLY A 1 129 ? 8.337 -9.313 8.588 1.00 82.62 129 GLY A CA 1
ATOM 1011 C C . GLY A 1 129 ? 7.011 -9.965 8.201 1.00 82.62 129 GLY A C 1
ATOM 1012 O O . GLY A 1 129 ? 6.465 -9.719 7.125 1.00 82.62 129 GLY A O 1
ATOM 1013 N N . GLN A 1 130 ? 6.544 -10.858 9.069 1.00 85.31 130 GLN A N 1
ATOM 1014 C CA . GLN A 1 130 ? 5.373 -11.696 8.833 1.00 85.31 130 GLN A CA 1
ATOM 1015 C C . GLN A 1 130 ? 4.061 -10.931 9.030 1.00 85.31 130 GLN A C 1
ATOM 1017 O O . GLN A 1 130 ? 3.922 -10.146 9.969 1.00 85.31 130 GLN A O 1
ATOM 1022 N N . TRP A 1 131 ? 3.094 -11.199 8.151 1.00 86.06 131 TRP A N 1
ATOM 1023 C CA . TRP A 1 131 ? 1.727 -10.682 8.248 1.00 86.06 131 TRP A CA 1
ATOM 1024 C C . TRP A 1 131 ? 0.901 -11.615 9.135 1.00 86.06 131 TRP A C 1
ATOM 1026 O O . TRP A 1 131 ? 0.171 -12.472 8.646 1.00 86.06 131 TRP A O 1
ATOM 1036 N N . ASP A 1 132 ? 1.082 -11.481 10.444 1.00 88.94 132 ASP A N 1
ATOM 1037 C CA . ASP A 1 132 ? 0.522 -12.363 11.466 1.00 88.94 132 ASP A CA 1
ATOM 1038 C C . ASP A 1 132 ? -0.745 -11.800 12.134 1.00 88.94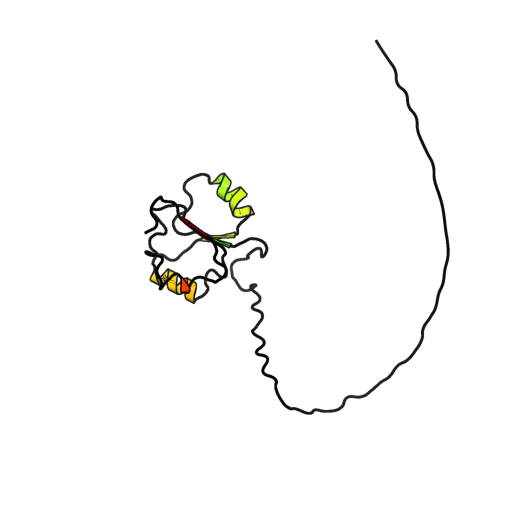 132 ASP A C 1
ATOM 1040 O O . ASP A 1 132 ? -1.217 -10.698 11.836 1.00 88.94 132 ASP A O 1
ATOM 1044 N N . ASP A 1 133 ? -1.287 -12.573 13.077 1.00 88.81 133 ASP A N 1
ATOM 1045 C CA . ASP A 1 133 ? -2.473 -12.225 13.865 1.00 88.81 133 ASP A CA 1
ATOM 1046 C C . ASP A 1 133 ? -2.269 -11.002 14.780 1.00 88.81 133 ASP A C 1
ATOM 1048 O O . ASP A 1 133 ? -3.235 -10.504 15.350 1.00 88.81 133 ASP A O 1
ATOM 1052 N N . GLU A 1 134 ? -1.040 -10.502 14.939 1.00 88.75 134 GLU A N 1
ATOM 1053 C CA . GLU A 1 134 ? -0.771 -9.245 15.646 1.00 88.75 134 GLU A CA 1
ATOM 1054 C C . GLU A 1 134 ? -0.905 -8.047 14.700 1.00 88.75 134 GLU A C 1
ATOM 1056 O O . GLU A 1 134 ? -1.488 -7.029 15.071 1.00 88.75 134 GLU A O 1
ATOM 1061 N N . LEU A 1 135 ? -0.400 -8.168 13.467 1.00 87.94 135 LEU A N 1
ATOM 1062 C CA . LEU A 1 135 ? -0.397 -7.077 12.495 1.00 87.94 135 LEU A CA 1
ATOM 1063 C C . LEU A 1 135 ? -1.737 -6.927 11.764 1.00 87.94 135 LEU A C 1
ATOM 1065 O O . LEU A 1 135 ? -2.215 -5.806 11.584 1.00 87.94 135 LEU A O 1
ATOM 1069 N N . ILE A 1 136 ? -2.354 -8.035 11.342 1.00 88.88 136 ILE A N 1
ATOM 1070 C CA . ILE A 1 136 ? -3.589 -8.021 10.540 1.00 88.88 136 ILE A CA 1
ATOM 1071 C C . ILE A 1 136 ? -4.734 -7.252 11.230 1.00 88.88 136 ILE A C 1
ATOM 1073 O O . ILE A 1 136 ? -5.389 -6.460 10.548 1.00 88.88 136 ILE A O 1
ATOM 1077 N N . PRO A 1 137 ? -4.984 -7.400 12.548 1.00 90.56 137 PRO A N 1
ATOM 1078 C CA . PRO A 1 137 ? -6.068 -6.675 13.218 1.00 90.56 137 PRO A CA 1
ATOM 1079 C C . PRO A 1 137 ? -5.849 -5.165 13.343 1.00 90.56 137 PRO A C 1
ATOM 1081 O O . PRO A 1 137 ? -6.810 -4.441 13.593 1.00 90.56 137 PRO A O 1
ATOM 1084 N N . LEU A 1 138 ? -4.609 -4.686 13.202 1.00 89.75 138 LEU A N 1
ATOM 1085 C CA . LEU A 1 138 ? -4.276 -3.259 13.281 1.00 89.75 138 LEU A CA 1
ATOM 1086 C C . LEU A 1 138 ? -4.549 -2.518 11.970 1.00 89.75 138 LEU A C 1
ATOM 1088 O O . LEU A 1 138 ? -4.544 -1.288 11.943 1.00 89.75 138 LEU A O 1
ATOM 1092 N N . LEU A 1 139 ? -4.762 -3.254 10.879 1.00 89.25 139 LEU A N 1
ATOM 1093 C CA . LEU A 1 139 ? -5.036 -2.662 9.582 1.00 89.25 139 LEU A CA 1
ATOM 1094 C C . LEU A 1 139 ? -6.403 -1.973 9.576 1.00 89.25 139 LEU A C 1
ATOM 1096 O O . LEU A 1 139 ? -7.363 -2.472 10.174 1.00 89.25 139 LEU A O 1
ATOM 1100 N N . PRO A 1 140 ? -6.532 -0.845 8.860 1.00 88.19 140 PRO A N 1
ATOM 1101 C CA . PRO A 1 140 ? -7.807 -0.167 8.768 1.00 88.19 140 PRO A CA 1
ATOM 1102 C C . PRO A 1 140 ? -8.824 -1.063 8.042 1.00 88.19 140 PRO A C 1
ATOM 1104 O O . PRO A 1 140 ? -8.482 -1.748 7.072 1.00 88.19 140 PRO A O 1
ATOM 1107 N N . PRO A 1 141 ? -10.109 -1.033 8.437 1.00 89.12 141 PRO A N 1
ATOM 1108 C CA . PRO A 1 141 ? -11.152 -1.867 7.839 1.00 89.12 141 PRO A CA 1
ATOM 1109 C C . PRO A 1 141 ? -11.443 -1.508 6.374 1.00 89.12 141 PRO A C 1
ATOM 1111 O O . PRO A 1 141 ? -12.265 -2.163 5.730 1.00 89.12 141 PRO A O 1
ATOM 1114 N N . SER A 1 142 ? -10.815 -0.457 5.846 1.00 90.12 142 SER A N 1
ATOM 1115 C CA . SER A 1 142 ? -10.856 -0.025 4.452 1.00 90.12 142 SER A CA 1
ATOM 1116 C C . SER A 1 142 ? -9.958 -0.866 3.534 1.00 90.12 142 SER A C 1
ATOM 1118 O O . SER A 1 142 ? -10.236 -0.931 2.334 1.00 90.12 142 SER A O 1
ATOM 1120 N N . ILE A 1 143 ? -8.961 -1.584 4.069 1.00 92.50 143 ILE A N 1
ATOM 1121 C CA . ILE A 1 143 ? -8.052 -2.395 3.256 1.00 92.50 143 ILE A CA 1
ATOM 1122 C C . ILE A 1 143 ? -8.786 -3.572 2.594 1.00 92.50 143 ILE A C 1
ATOM 1124 O O . ILE A 1 143 ? -9.630 -4.245 3.193 1.00 92.50 143 ILE A O 1
ATOM 1128 N N . ARG A 1 144 ? -8.482 -3.824 1.320 1.00 92.38 144 ARG A N 1
ATOM 1129 C CA . ARG A 1 144 ? -9.058 -4.935 0.541 1.00 92.38 144 ARG A CA 1
ATOM 1130 C C . ARG A 1 144 ? -8.012 -5.789 -0.155 1.00 92.38 144 ARG A C 1
ATOM 1132 O O . ARG A 1 144 ? -8.274 -6.957 -0.418 1.00 92.38 144 ARG A O 1
ATOM 1139 N N . ILE A 1 145 ? -6.868 -5.204 -0.506 1.00 93.00 145 ILE A N 1
ATOM 1140 C CA . ILE A 1 145 ? -5.883 -5.830 -1.390 1.00 93.00 145 ILE A CA 1
ATOM 1141 C C . ILE A 1 145 ? -4.484 -5.641 -0.807 1.00 93.00 145 ILE A C 1
ATOM 1143 O O . ILE A 1 145 ? -4.096 -4.525 -0.471 1.00 93.00 145 ILE A O 1
ATOM 1147 N N . LEU A 1 146 ? -3.711 -6.724 -0.762 1.00 90.88 146 LEU A N 1
ATOM 1148 C CA . LEU A 1 146 ? -2.265 -6.690 -0.581 1.00 90.88 146 LEU A CA 1
ATOM 1149 C C . LEU A 1 146 ? -1.630 -7.325 -1.818 1.00 90.88 146 LEU A C 1
ATOM 1151 O O . LEU A 1 146 ? -1.829 -8.506 -2.093 1.00 90.88 146 LEU A O 1
ATOM 1155 N N . ALA A 1 147 ? -0.902 -6.523 -2.587 1.00 90.69 147 ALA A N 1
ATOM 1156 C CA . ALA A 1 147 ? -0.209 -6.948 -3.793 1.00 90.69 147 ALA A CA 1
ATOM 1157 C C . ALA A 1 147 ? 1.299 -6.937 -3.531 1.00 90.69 147 ALA A C 1
ATOM 1159 O O . ALA A 1 147 ? 1.908 -5.870 -3.467 1.00 90.69 147 ALA A O 1
ATOM 1160 N N . SER A 1 148 ? 1.897 -8.121 -3.384 1.00 88.31 148 SER A N 1
ATOM 1161 C CA . SER A 1 148 ? 3.343 -8.286 -3.213 1.00 88.31 148 SER A CA 1
ATOM 1162 C C . SER A 1 148 ? 3.954 -8.947 -4.435 1.00 88.31 14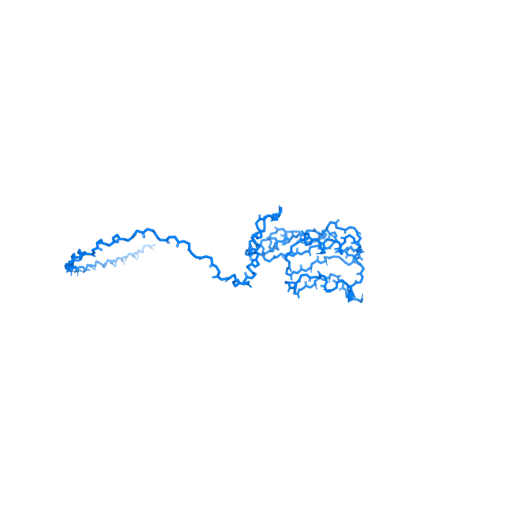8 SER A C 1
ATOM 1164 O O . SER A 1 148 ? 3.465 -9.973 -4.906 1.00 88.31 148 SER A O 1
ATOM 1166 N N . ALA A 1 149 ? 5.064 -8.395 -4.917 1.00 85.12 149 ALA A N 1
ATOM 1167 C CA . ALA A 1 149 ? 5.911 -9.081 -5.876 1.00 85.12 149 ALA A CA 1
ATOM 1168 C C . ALA A 1 149 ? 6.596 -10.291 -5.223 1.00 85.12 149 ALA A C 1
ATOM 1170 O O . ALA A 1 149 ? 7.030 -10.233 -4.071 1.00 85.12 149 ALA A O 1
ATOM 1171 N N . GLY A 1 150 ? 6.714 -11.378 -5.986 1.00 78.38 150 GLY A N 1
ATOM 1172 C CA . GLY A 1 150 ? 7.295 -12.645 -5.540 1.00 78.38 150 GLY A CA 1
ATOM 1173 C C . GLY A 1 150 ? 6.314 -13.811 -5.669 1.00 78.38 150 GLY A C 1
ATOM 1174 O O . GLY A 1 150 ? 5.103 -13.630 -5.653 1.00 78.38 150 GLY A O 1
ATOM 1175 N N . ALA A 1 151 ? 6.847 -15.022 -5.833 1.00 73.00 151 ALA A N 1
ATOM 1176 C CA . ALA A 1 151 ? 6.039 -16.242 -5.924 1.00 73.00 151 ALA A CA 1
ATOM 1177 C C . ALA A 1 151 ? 5.753 -16.881 -4.549 1.00 73.00 151 ALA A C 1
ATOM 1179 O O . ALA A 1 151 ? 4.887 -17.745 -4.449 1.00 73.00 151 ALA A O 1
ATOM 1180 N N . GLY A 1 152 ? 6.489 -16.480 -3.505 1.00 65.62 152 GLY A N 1
ATOM 1181 C CA . GLY A 1 152 ? 6.321 -16.963 -2.132 1.00 65.62 152 GLY A CA 1
ATOM 1182 C C . GLY A 1 152 ? 5.718 -15.889 -1.227 1.00 65.62 152 GLY A C 1
ATOM 1183 O O . GLY A 1 152 ? 6.100 -14.725 -1.331 1.00 65.62 152 GLY A O 1
ATOM 1184 N N . PHE A 1 153 ? 4.795 -16.291 -0.351 1.00 67.31 153 PHE A N 1
ATOM 1185 C CA . PHE A 1 153 ? 4.033 -15.401 0.540 1.00 67.31 153 PHE A CA 1
ATOM 1186 C C . PHE A 1 153 ? 3.835 -15.983 1.956 1.00 67.31 153 PHE A C 1
ATOM 1188 O O . PHE A 1 153 ? 2.847 -15.673 2.611 1.00 67.31 153 PHE A O 1
ATOM 1195 N N . ASN A 1 154 ? 4.749 -16.855 2.397 1.00 60.28 154 ASN A N 1
ATOM 1196 C CA . ASN A 1 154 ? 4.661 -17.549 3.690 1.00 60.28 154 ASN A CA 1
ATOM 1197 C C . ASN A 1 154 ? 4.836 -16.636 4.893 1.00 60.28 154 ASN A C 1
ATOM 1199 O O . ASN A 1 154 ? 5.736 -15.763 4.808 1.00 60.28 154 ASN A O 1
#

Organism: Colletotrichum orbiculare (strain 104-T / ATCC 96160 / CBS 514.97 / LARS 414 / MAFF 240422) (NCBI:txid1213857)

Sequence (154 aa):
MRDHAGLLAGTTAAQALDHAAGMRGLAVRQKQHPTSRKCDPQEHAISLPRFCSQDSPFHFDAAKPIVLHLGEDIKYNHDYHESIFTERFTVVANEEPDRASFIAAFNSIKYGDFSAIFRPHFQSGGEIGQWDDELIPLLPPSIRILASAGAGFN

Secondary structure (DSSP, 8-state):
----------------------------------------------------GGGSSS---TTSPEEEE-SSPPSS-HHHIIIIIHHHSEEEE----SHHHHHHHHHTTTT-S-SEEEE--SSSS-TT----TTTGGGS-TT--EEEESSS---

Foldseek 3Di:
DDDDDDDDDDDDDDDDDDDDDDDDDDDDDDDDDDDDDDDDDDDPPVPDPPPPPPPQPDPDPVQAAEEEEAWDDAPDDVVCCVPVVVVRHHYDYDPDQALVSVLVCLVVCVVPQHAEYEYNDPVTSCRNPAPDPVNVVSHDPNYDYYHHPDPDRD

pLDDT: 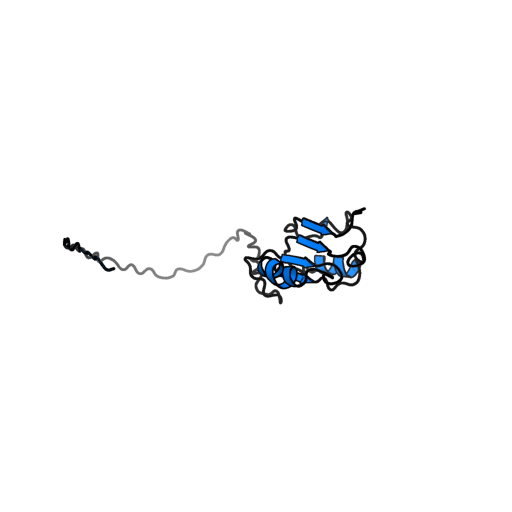mean 70.26, std 21.85, range [34.22, 94.19]